Protein AF-W4LRE3-F1 (afdb_monomer_lite)

pLDDT: mean 92.18, std 7.21, range [58.91, 98.06]

Foldseek 3Di:
DDPCCDPPNVVLCVVLVHDDDDCVVVVHDPPHFLLRVQVVCFVVVHAAEEQPPDCDDCRDVVVSLVVPADQSGFAHEHEPDPPVCVPPVVLVVQQSVVVSVCSVCRNVCGRVHYDYGD

Sequence (118 aa):
MDICQQPPWIELWQGLECTLCRFEDFHLPIDATDAIVWQVCQDNGLHLITGNRNAEGPRSLEMTIRQRNSAACLPVLTLADPDRILRDFQYAESVVESLFDVLIDPDVFRGTGRLFLP

Organism: NCBI:txid1429439

Secondary structure (DSSP, 8-state):
--GGGSTTHHHHHHHTT-----TGGGT--TT--HHHHHHHHHHTT---EE------STTSHHHHHHHH--TTSPPEEEES-HHHHTT-HHHHHHHHHHHHHHHSSGGGGTT--EEEE-

Radius of gyration: 14.18 Å; chains: 1; bounding box: 31×29×36 Å

Structure (mmCIF, N/CA/C/O backbone):
data_AF-W4LRE3-F1
#
_entry.id   AF-W4LRE3-F1
#
loop_
_atom_site.group_PDB
_atom_site.id
_atom_site.type_symbol
_atom_site.label_atom_id
_atom_site.label_alt_id
_atom_site.label_comp_id
_atom_site.label_asym_id
_atom_site.label_entity_id
_atom_site.label_seq_id
_atom_site.pdbx_PDB_ins_code
_atom_site.Cartn_x
_atom_site.Cartn_y
_atom_site.Cartn_z
_atom_site.occupancy
_atom_site.B_iso_or_equiv
_atom_site.auth_seq_id
_atom_site.auth_comp_id
_atom_site.auth_asym_id
_atom_site.auth_atom_id
_atom_site.pdbx_PDB_model_num
ATOM 1 N N . MET A 1 1 ? 7.987 2.807 19.174 1.00 58.91 1 MET A N 1
ATOM 2 C CA . MET A 1 1 ? 6.535 2.573 19.294 1.00 58.91 1 MET A CA 1
ATOM 3 C C . MET A 1 1 ? 6.002 2.520 17.880 1.00 58.91 1 MET A C 1
ATOM 5 O O . MET A 1 1 ? 6.357 3.404 17.112 1.00 58.91 1 MET A O 1
ATOM 9 N N . ASP A 1 2 ? 5.291 1.460 17.512 1.00 82.19 2 ASP A N 1
ATOM 10 C CA . ASP A 1 2 ? 4.733 1.318 16.165 1.00 82.19 2 ASP A CA 1
ATOM 11 C C . ASP A 1 2 ? 3.468 2.183 16.076 1.00 82.19 2 ASP A C 1
ATOM 13 O O . ASP A 1 2 ? 2.552 2.019 16.884 1.00 82.19 2 ASP A O 1
ATOM 17 N N . ILE A 1 3 ? 3.452 3.176 15.184 1.00 82.12 3 ILE A N 1
ATOM 18 C CA . ILE A 1 3 ? 2.309 4.089 15.051 1.00 82.12 3 ILE A CA 1
ATOM 19 C C . ILE A 1 3 ? 1.078 3.372 14.496 1.00 82.12 3 ILE A C 1
ATOM 21 O O . ILE A 1 3 ? -0.037 3.665 14.919 1.00 82.12 3 ILE A O 1
ATOM 25 N N . CYS A 1 4 ? 1.275 2.366 13.641 1.00 85.38 4 CYS A N 1
ATOM 26 C CA . CYS A 1 4 ? 0.184 1.603 13.043 1.00 85.38 4 CYS A CA 1
ATOM 27 C C . CYS A 1 4 ? -0.573 0.746 14.072 1.00 85.38 4 CYS A C 1
ATOM 29 O O . CYS A 1 4 ? -1.648 0.239 13.770 1.00 85.38 4 CYS A O 1
ATOM 31 N N . GLN A 1 5 ? -0.019 0.588 15.279 1.00 88.75 5 GLN A N 1
ATOM 32 C CA . GLN A 1 5 ? -0.591 -0.164 16.400 1.00 88.75 5 GLN A CA 1
ATOM 33 C C . GLN A 1 5 ? -1.215 0.747 17.474 1.00 88.75 5 GLN A C 1
ATOM 35 O O . GLN A 1 5 ? -1.461 0.307 18.595 1.00 88.75 5 GLN A O 1
ATOM 40 N N . GLN A 1 6 ? -1.444 2.025 17.168 1.00 89.56 6 GLN A N 1
ATOM 41 C CA . GLN A 1 6 ? -2.055 2.997 18.078 1.00 89.56 6 GLN A CA 1
ATOM 42 C C . GLN A 1 6 ? -3.301 3.624 17.452 1.00 89.56 6 GLN A C 1
ATOM 44 O O . GLN A 1 6 ? -3.411 3.631 16.225 1.00 89.56 6 GLN A O 1
ATOM 49 N N . PRO A 1 7 ? -4.227 4.184 18.251 1.00 89.62 7 PRO A N 1
ATOM 50 C CA . PRO A 1 7 ? -5.304 5.004 17.713 1.00 89.62 7 PRO A CA 1
ATOM 51 C C . PRO A 1 7 ? -4.755 6.200 16.913 1.00 89.62 7 PRO A C 1
ATOM 53 O O . PRO A 1 7 ? -3.725 6.765 17.301 1.00 89.62 7 PRO A O 1
ATOM 56 N N . PRO A 1 8 ? -5.415 6.600 15.813 1.00 92.12 8 PRO A N 1
ATOM 57 C CA . PRO A 1 8 ? -6.651 6.014 15.267 1.00 92.12 8 PRO A CA 1
ATOM 58 C C . PRO A 1 8 ? -6.439 4.759 14.385 1.00 92.12 8 PRO A C 1
ATOM 60 O O . PRO A 1 8 ? -7.389 4.082 14.011 1.00 92.12 8 PRO A O 1
ATOM 63 N N . TRP A 1 9 ? -5.195 4.400 14.069 1.00 93.56 9 TRP A N 1
ATOM 64 C CA . TRP A 1 9 ? -4.845 3.347 13.105 1.00 93.56 9 TRP A CA 1
ATOM 65 C C . TRP A 1 9 ? -5.316 1.949 13.498 1.00 93.56 9 TRP A C 1
ATOM 67 O O . TRP A 1 9 ? -5.892 1.234 12.683 1.00 93.56 9 TRP A O 1
ATOM 77 N N . ILE A 1 10 ? -5.085 1.551 14.752 1.00 93.25 10 ILE A N 1
ATOM 78 C CA . ILE A 1 10 ? -5.440 0.202 15.215 1.00 93.25 10 ILE A CA 1
ATOM 79 C C . ILE A 1 10 ? -6.949 -0.061 15.126 1.00 93.25 10 ILE A C 1
ATOM 81 O O . ILE A 1 10 ? -7.357 -1.180 14.824 1.00 93.25 10 ILE A O 1
ATOM 85 N N . GLU A 1 11 ? -7.765 0.973 15.335 1.00 94.38 11 GLU A N 1
ATOM 86 C CA . GLU A 1 11 ? -9.224 0.899 15.255 1.00 94.38 11 GLU A CA 1
ATOM 87 C C . GLU A 1 11 ? -9.679 0.693 13.809 1.00 94.38 11 GLU A C 1
ATOM 89 O O . GLU A 1 11 ? -10.525 -0.163 13.556 1.00 94.38 11 GLU A O 1
ATOM 94 N N . LEU A 1 12 ? -9.056 1.395 12.854 1.00 95.00 12 LEU A N 1
ATOM 95 C CA . LEU A 1 12 ? -9.294 1.198 11.423 1.00 95.00 12 LEU A CA 1
ATOM 96 C C . LEU A 1 12 ? -8.990 -0.242 10.999 1.00 95.00 12 LEU A C 1
ATOM 98 O O . LEU A 1 12 ? -9.830 -0.897 10.382 1.00 95.00 12 LEU A O 1
ATOM 102 N N . TRP A 1 13 ? -7.800 -0.749 11.339 1.00 94.38 13 TRP A N 1
ATOM 103 C CA . TRP A 1 13 ? -7.386 -2.088 10.916 1.00 94.38 13 TRP A CA 1
ATOM 104 C C . TRP A 1 13 ? -8.273 -3.174 11.512 1.00 94.38 13 TRP A C 1
ATOM 106 O O . TRP A 1 13 ? -8.649 -4.105 10.811 1.00 94.38 13 TRP A O 1
ATOM 116 N N . GLN A 1 14 ? -8.639 -3.043 12.789 1.00 94.00 14 G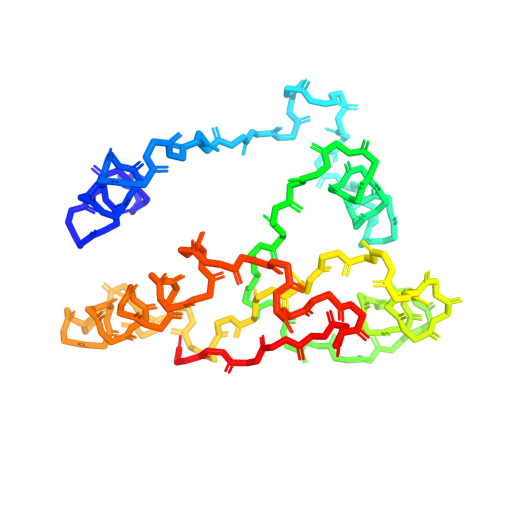LN A N 1
ATOM 117 C CA . GLN A 1 14 ? -9.539 -3.987 13.446 1.00 94.00 14 GLN A CA 1
ATOM 118 C C . GLN A 1 14 ? -10.960 -3.902 12.885 1.00 94.00 14 GLN A C 1
ATOM 120 O O . GLN A 1 14 ? -11.573 -4.938 12.643 1.00 94.00 14 GLN A O 1
ATOM 125 N N . GLY A 1 15 ? -11.471 -2.691 12.652 1.00 94.12 15 GLY A N 1
ATOM 126 C CA . GLY A 1 15 ? -12.823 -2.471 12.140 1.00 94.12 15 GLY A CA 1
ATOM 127 C C . GLY A 1 15 ? -13.030 -2.982 10.714 1.00 94.12 15 GLY A C 1
ATOM 128 O O . GLY A 1 15 ? -14.126 -3.425 10.386 1.00 94.12 15 GLY A O 1
ATOM 129 N N . LEU A 1 16 ? -11.980 -2.957 9.888 1.00 93.81 16 LEU A N 1
ATOM 130 C CA . LEU A 1 16 ? -11.994 -3.466 8.513 1.00 93.81 16 LEU A CA 1
ATOM 131 C C . LEU A 1 16 ? -11.351 -4.855 8.366 1.00 93.81 16 LEU A C 1
ATOM 133 O O . LEU A 1 16 ? -11.099 -5.287 7.244 1.00 93.81 16 LEU A O 1
ATOM 13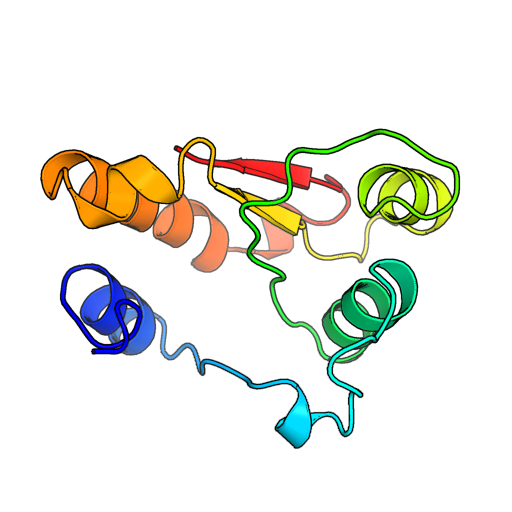7 N N . GLU A 1 17 ? -11.032 -5.530 9.475 1.00 94.00 17 GLU A N 1
ATOM 138 C CA . GLU A 1 17 ? -10.352 -6.839 9.492 1.00 94.00 17 GLU A CA 1
ATOM 139 C C . GLU A 1 17 ? -9.067 -6.881 8.630 1.00 94.00 17 GLU A C 1
ATOM 141 O O . GLU A 1 17 ? -8.687 -7.902 8.053 1.00 94.00 17 GLU A O 1
ATOM 146 N N . CYS A 1 18 ? -8.363 -5.752 8.546 1.00 92.62 18 CYS A N 1
ATOM 147 C CA . CYS A 1 18 ? -7.135 -5.611 7.778 1.00 92.62 18 CYS A CA 1
ATOM 148 C C . CYS A 1 18 ? -5.938 -6.193 8.537 1.00 92.62 18 CYS A C 1
ATOM 150 O O . CYS A 1 18 ? -5.757 -5.977 9.737 1.00 92.62 18 CYS A O 1
ATOM 152 N N . THR A 1 19 ? -5.057 -6.873 7.805 1.00 92.50 19 THR A N 1
ATOM 153 C CA . THR A 1 19 ? -3.777 -7.353 8.335 1.00 92.50 19 THR A CA 1
ATOM 154 C C . THR A 1 19 ? -2.643 -6.484 7.812 1.00 92.50 19 THR A C 1
ATOM 156 O O . THR A 1 19 ? -2.506 -6.286 6.607 1.00 92.50 19 THR A O 1
ATOM 159 N N . LEU A 1 20 ? -1.804 -5.982 8.718 1.00 91.62 20 LEU A N 1
ATOM 160 C CA . LEU A 1 20 ? -0.561 -5.316 8.342 1.00 91.62 20 LEU A CA 1
ATOM 161 C C . LEU A 1 20 ? 0.486 -6.365 7.990 1.00 91.62 20 LEU A C 1
ATOM 163 O O . LEU A 1 20 ? 0.808 -7.224 8.812 1.00 91.62 20 LEU A O 1
ATOM 167 N N . CYS A 1 21 ? 1.038 -6.260 6.789 1.00 92.50 21 CYS A N 1
ATOM 168 C CA . CYS A 1 21 ? 2.091 -7.147 6.325 1.00 92.50 21 CYS A CA 1
ATOM 169 C C . CYS A 1 21 ? 3.466 -6.491 6.419 1.00 92.50 21 CYS A C 1
ATOM 171 O O . CYS A 1 21 ? 3.611 -5.267 6.357 1.00 92.50 21 CYS A O 1
ATOM 173 N N . ARG A 1 22 ? 4.489 -7.331 6.512 1.00 91.56 22 ARG A N 1
ATOM 174 C CA . ARG A 1 22 ? 5.897 -6.952 6.489 1.00 91.56 22 ARG A CA 1
ATOM 175 C C . ARG A 1 22 ? 6.579 -7.502 5.243 1.00 91.56 22 ARG A C 1
ATOM 177 O O . ARG A 1 22 ? 6.054 -8.367 4.547 1.00 91.56 22 ARG A O 1
ATOM 184 N N . PHE A 1 23 ? 7.773 -6.999 4.952 1.00 93.19 23 PHE A N 1
ATOM 185 C CA . PHE A 1 23 ? 8.543 -7.449 3.790 1.00 93.19 23 PHE A CA 1
ATOM 186 C C . PHE A 1 23 ? 8.956 -8.918 3.931 1.00 93.19 23 PHE A C 1
ATOM 188 O O . PHE A 1 23 ? 8.945 -9.662 2.950 1.00 93.19 23 PHE A O 1
ATOM 195 N N . GLU A 1 24 ? 9.248 -9.357 5.155 1.00 94.44 24 GLU A N 1
ATOM 196 C CA . GLU A 1 24 ? 9.626 -10.733 5.465 1.00 94.44 24 GLU A CA 1
ATOM 197 C C . GLU A 1 24 ? 8.504 -11.732 5.156 1.00 94.44 24 GLU A C 1
ATOM 199 O O . GLU A 1 24 ? 8.802 -12.838 4.709 1.00 94.44 24 GLU A O 1
ATOM 204 N N . ASP A 1 25 ? 7.234 -11.329 5.299 1.00 94.75 25 ASP A N 1
ATOM 205 C CA . ASP A 1 25 ? 6.071 -12.177 4.994 1.00 94.75 25 ASP A CA 1
ATOM 206 C C . ASP A 1 25 ? 6.038 -12.588 3.509 1.00 94.75 25 ASP A C 1
ATOM 208 O O . ASP A 1 25 ? 5.516 -13.644 3.153 1.00 94.75 25 ASP A O 1
ATOM 212 N N . PHE A 1 26 ? 6.664 -11.783 2.642 1.00 96.31 26 PHE A N 1
ATOM 213 C CA . PHE A 1 26 ? 6.755 -12.002 1.197 1.00 96.31 26 PHE A CA 1
ATOM 214 C C . PHE A 1 26 ? 8.186 -12.243 0.704 1.00 96.31 26 PHE A C 1
ATOM 216 O O . PHE A 1 26 ? 8.434 -12.205 -0.501 1.00 96.31 26 PHE A O 1
ATOM 223 N N . HIS A 1 27 ? 9.132 -12.512 1.613 1.00 95.25 27 HIS A N 1
ATOM 224 C CA . HIS A 1 27 ? 10.552 -12.718 1.298 1.00 95.25 27 HIS A CA 1
ATOM 225 C C . HIS A 1 27 ? 11.184 -11.555 0.509 1.00 95.25 27 HIS A C 1
ATOM 227 O O . HIS A 1 27 ? 12.105 -11.754 -0.289 1.00 95.25 27 HIS A O 1
ATOM 233 N N . LEU A 1 28 ? 10.689 -10.334 0.720 1.00 94.94 28 LEU A N 1
ATOM 234 C CA . LEU A 1 28 ? 11.228 -9.142 0.083 1.00 94.94 28 LEU A CA 1
ATOM 235 C C . LEU A 1 28 ? 12.486 -8.672 0.821 1.00 94.94 28 LEU A C 1
ATOM 237 O O . LEU A 1 28 ? 12.468 -8.547 2.048 1.00 94.94 28 LEU A O 1
ATOM 241 N N . PRO A 1 29 ? 13.585 -8.380 0.104 1.00 93.31 29 PRO A N 1
ATOM 242 C CA . PRO A 1 29 ? 14.742 -7.763 0.725 1.00 93.31 29 PRO A CA 1
ATOM 243 C C . PRO A 1 29 ? 14.427 -6.305 1.088 1.00 93.31 29 PRO A C 1
ATOM 245 O O . PRO A 1 29 ? 13.604 -5.648 0.450 1.00 93.31 29 PRO A O 1
ATOM 248 N N . ILE A 1 30 ? 15.099 -5.777 2.111 1.00 89.19 30 ILE A N 1
ATOM 249 C CA . ILE A 1 30 ? 14.869 -4.404 2.591 1.00 89.19 30 ILE A CA 1
ATOM 250 C C . ILE A 1 30 ? 15.195 -3.331 1.538 1.00 89.19 30 ILE A C 1
ATOM 252 O O . ILE A 1 30 ? 14.667 -2.225 1.593 1.00 89.19 30 ILE A O 1
ATOM 256 N N . ASP A 1 31 ? 16.048 -3.661 0.568 1.00 91.00 31 ASP A N 1
ATOM 257 C CA . ASP A 1 31 ? 16.431 -2.818 -0.565 1.00 91.00 31 ASP A CA 1
ATOM 258 C C . ASP A 1 31 ? 15.646 -3.146 -1.850 1.00 91.00 31 ASP A C 1
ATOM 260 O O . ASP A 1 31 ? 16.039 -2.736 -2.948 1.00 91.00 31 ASP A O 1
ATOM 264 N N . ALA A 1 32 ? 14.524 -3.871 -1.734 1.00 92.50 32 ALA A N 1
ATOM 265 C CA . ALA A 1 32 ? 13.631 -4.142 -2.852 1.00 92.50 32 ALA A CA 1
ATOM 266 C C . ALA A 1 32 ? 13.216 -2.840 -3.550 1.00 92.50 32 ALA A C 1
ATOM 268 O O . ALA A 1 32 ? 12.812 -1.860 -2.929 1.00 92.50 32 ALA A O 1
ATOM 269 N N . THR A 1 33 ? 13.288 -2.844 -4.880 1.00 92.56 33 THR A N 1
ATOM 270 C CA . THR A 1 33 ? 12.887 -1.681 -5.679 1.00 92.56 33 THR A CA 1
ATOM 271 C C . THR A 1 33 ? 11.376 -1.450 -5.612 1.00 92.56 33 THR A C 1
ATOM 273 O O . THR A 1 33 ? 10.623 -2.424 -5.534 1.00 92.56 33 THR A O 1
ATOM 276 N N . ASP A 1 34 ? 10.934 -0.202 -5.804 1.00 92.94 34 ASP A N 1
ATOM 277 C CA . ASP A 1 34 ? 9.513 0.171 -5.918 1.00 92.94 34 ASP A CA 1
ATOM 278 C C . ASP A 1 34 ? 8.732 -0.759 -6.862 1.00 92.94 34 ASP A C 1
ATOM 280 O O . ASP A 1 34 ? 7.617 -1.171 -6.556 1.00 92.94 34 ASP A O 1
ATOM 284 N N . ALA A 1 35 ? 9.336 -1.146 -7.991 1.00 94.81 35 ALA A N 1
ATOM 285 C CA . ALA A 1 35 ? 8.711 -2.024 -8.976 1.00 94.81 35 ALA A CA 1
ATOM 286 C C . ALA A 1 35 ? 8.457 -3.451 -8.468 1.00 94.81 35 ALA A C 1
ATOM 288 O O . ALA A 1 35 ? 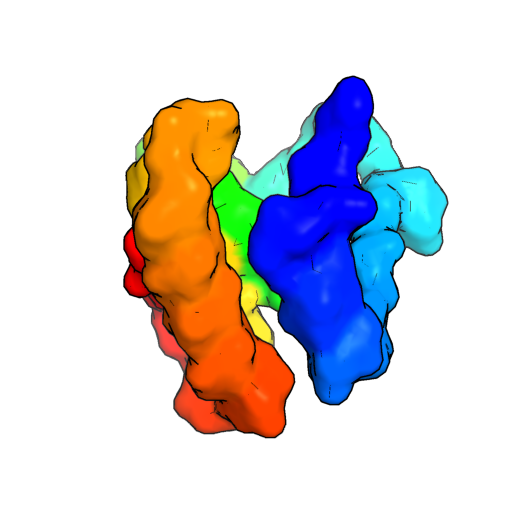7.475 -4.075 -8.867 1.00 94.81 35 ALA A O 1
ATOM 289 N N . ILE A 1 36 ? 9.347 -3.970 -7.619 1.00 96.25 36 ILE A N 1
ATOM 290 C CA . ILE A 1 36 ? 9.209 -5.298 -7.012 1.00 96.25 36 ILE A CA 1
ATOM 291 C C . ILE A 1 36 ? 8.137 -5.245 -5.923 1.00 96.25 36 ILE A C 1
ATOM 293 O O . ILE A 1 36 ? 7.225 -6.066 -5.938 1.00 96.25 36 ILE A O 1
ATOM 297 N N . VAL A 1 37 ? 8.216 -4.255 -5.027 1.00 96.06 37 VAL A N 1
ATOM 298 C CA . VAL A 1 37 ? 7.238 -4.077 -3.942 1.00 96.06 37 VAL A CA 1
ATOM 299 C C . VAL A 1 37 ? 5.835 -3.885 -4.520 1.00 96.06 37 VAL A C 1
ATOM 301 O O . VAL A 1 37 ? 4.908 -4.586 -4.125 1.00 96.06 37 VAL A O 1
ATOM 304 N N . TRP A 1 38 ? 5.689 -3.004 -5.516 1.00 96.69 38 TRP A N 1
ATOM 305 C CA . TRP A 1 38 ? 4.416 -2.777 -6.198 1.00 96.69 38 TRP A CA 1
ATOM 306 C C . TRP A 1 38 ? 3.860 -4.067 -6.802 1.00 96.69 38 TRP A C 1
ATOM 308 O O . TRP A 1 38 ? 2.692 -4.372 -6.583 1.00 96.69 38 TRP A O 1
ATOM 318 N N . GLN A 1 39 ? 4.683 -4.848 -7.512 1.00 97.69 39 GLN A N 1
ATOM 319 C CA . GLN A 1 39 ? 4.226 -6.089 -8.141 1.00 97.69 39 GLN A CA 1
ATOM 320 C C . GLN A 1 39 ? 3.738 -7.105 -7.102 1.00 97.69 39 GLN A C 1
ATOM 322 O O . GLN A 1 39 ? 2.653 -7.652 -7.266 1.00 97.69 39 GLN A O 1
ATOM 327 N N . VAL A 1 40 ? 4.485 -7.302 -6.010 1.00 98.06 40 VAL A N 1
ATOM 328 C CA . VAL A 1 40 ? 4.076 -8.209 -4.928 1.00 98.06 40 VAL A CA 1
ATOM 329 C C . VAL A 1 40 ? 2.748 -7.776 -4.315 1.00 98.06 40 VAL A C 1
ATOM 331 O O . VAL A 1 40 ? 1.891 -8.626 -4.083 1.00 98.06 40 VAL A O 1
ATOM 334 N N . CYS A 1 41 ? 2.536 -6.475 -4.101 1.00 97.31 41 CYS A N 1
ATOM 335 C CA . CYS A 1 41 ? 1.247 -5.987 -3.620 1.00 97.31 41 CYS A CA 1
ATOM 336 C C . CYS A 1 41 ? 0.111 -6.337 -4.589 1.00 97.31 41 CYS A C 1
ATOM 338 O O . CYS A 1 41 ? -0.911 -6.859 -4.157 1.00 97.31 41 CYS A O 1
ATOM 340 N N . GLN A 1 42 ? 0.295 -6.114 -5.893 1.00 97.62 42 GLN A N 1
ATOM 341 C CA . GLN A 1 42 ? -0.737 -6.429 -6.886 1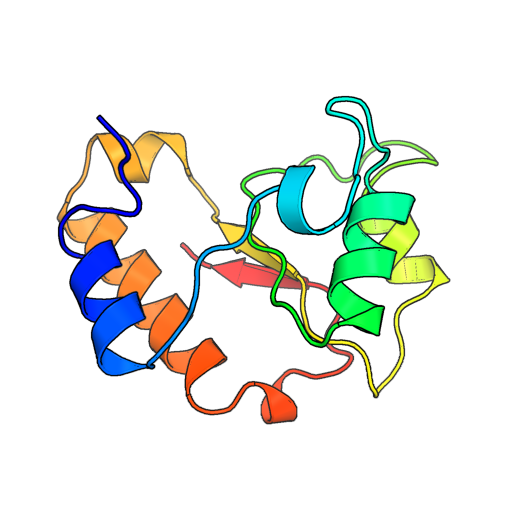.00 97.62 42 GLN A CA 1
ATOM 342 C C . GLN A 1 42 ? -1.032 -7.932 -6.969 1.00 97.62 42 GLN A C 1
ATOM 344 O O . GLN A 1 42 ? -2.198 -8.321 -6.957 1.00 97.62 42 GLN A O 1
ATOM 349 N N . ASP A 1 43 ? 0.005 -8.772 -6.990 1.00 97.50 43 ASP A N 1
ATOM 350 C CA . ASP A 1 43 ? -0.128 -10.229 -7.117 1.00 97.50 43 ASP A CA 1
ATOM 351 C C . ASP A 1 43 ? -0.846 -10.866 -5.915 1.00 97.50 43 ASP A C 1
ATOM 353 O O . ASP A 1 43 ? -1.459 -11.925 -6.048 1.00 97.50 43 ASP A O 1
ATOM 357 N N . ASN A 1 44 ? -0.793 -10.214 -4.750 1.00 96.75 44 ASN A N 1
ATOM 358 C CA . ASN A 1 44 ? -1.388 -10.694 -3.501 1.00 96.75 44 ASN A CA 1
ATOM 359 C C . ASN A 1 44 ? -2.640 -9.903 -3.080 1.00 96.75 44 ASN A C 1
ATOM 361 O O . ASN A 1 44 ? -3.170 -10.138 -1.997 1.00 96.75 44 ASN A O 1
ATOM 365 N N . GLY A 1 45 ? -3.115 -8.961 -3.905 1.00 94.50 45 GLY A N 1
ATOM 366 C CA . GLY A 1 45 ? -4.287 -8.140 -3.583 1.00 94.50 45 GLY A CA 1
ATOM 367 C C . GLY A 1 45 ? -4.096 -7.221 -2.370 1.00 94.50 45 GLY A C 1
ATOM 368 O O . GLY A 1 45 ? -5.050 -6.963 -1.643 1.00 94.50 45 GLY A O 1
ATOM 369 N N . LEU A 1 46 ? -2.875 -6.736 -2.137 1.00 96.38 46 LEU A N 1
ATOM 370 C CA . LEU A 1 46 ? -2.532 -5.853 -1.020 1.00 96.38 46 LEU A CA 1
ATOM 371 C C . LEU A 1 46 ? -2.579 -4.382 -1.439 1.00 96.38 46 LEU A C 1
ATOM 373 O O . LEU A 1 46 ? -2.108 -4.009 -2.517 1.00 96.38 46 LEU A O 1
ATOM 377 N N . HIS A 1 47 ? -3.036 -3.521 -0.532 1.00 95.62 47 HIS A N 1
ATOM 378 C CA . HIS A 1 47 ? -2.892 -2.077 -0.684 1.00 95.62 47 HIS A CA 1
ATOM 379 C C . HIS A 1 47 ? -1.485 -1.620 -0.287 1.00 95.62 47 HIS A C 1
ATOM 381 O O . HIS A 1 47 ? -1.039 -1.834 0.840 1.00 95.62 47 HIS A O 1
ATOM 387 N N . LEU A 1 48 ? -0.798 -0.939 -1.207 1.00 95.69 48 LEU A N 1
ATOM 388 C CA . LEU A 1 48 ? 0.474 -0.279 -0.924 1.00 95.69 48 LEU A CA 1
ATOM 389 C C . LEU A 1 48 ? 0.212 1.142 -0.413 1.00 95.69 48 LEU A C 1
ATOM 391 O O . LEU A 1 48 ? -0.228 2.000 -1.182 1.00 95.69 48 LEU A O 1
ATOM 395 N N . ILE A 1 49 ? 0.521 1.391 0.860 1.00 93.88 49 ILE A N 1
ATOM 396 C CA . ILE A 1 49 ? 0.453 2.718 1.488 1.00 93.88 49 ILE A CA 1
ATOM 397 C C . ILE A 1 49 ? 1.866 3.298 1.580 1.00 93.88 49 ILE A C 1
ATOM 399 O O . ILE A 1 49 ? 2.799 2.611 1.996 1.00 93.88 49 ILE A O 1
ATOM 403 N N . THR A 1 50 ? 2.060 4.556 1.183 1.00 91.94 50 THR A N 1
ATOM 404 C CA . THR A 1 50 ? 3.392 5.171 1.162 1.00 91.94 50 THR A CA 1
ATOM 405 C C . THR A 1 50 ? 3.372 6.674 1.422 1.00 91.94 50 THR A C 1
ATOM 407 O O . THR A 1 50 ? 2.439 7.373 1.050 1.00 91.94 50 THR A O 1
ATOM 410 N N . GLY A 1 51 ? 4.451 7.192 2.011 1.00 88.38 51 GLY A N 1
ATOM 411 C CA . GLY A 1 51 ? 4.769 8.624 2.021 1.00 88.38 51 GLY A CA 1
ATOM 412 C C . GLY A 1 51 ? 5.634 9.071 0.835 1.00 88.38 51 GLY A C 1
ATOM 413 O O . GLY A 1 51 ? 6.003 10.242 0.738 1.00 88.38 51 GLY A O 1
ATOM 414 N N . ASN A 1 52 ? 6.018 8.144 -0.053 1.00 79.81 52 ASN A N 1
ATOM 415 C CA . ASN A 1 52 ? 6.914 8.422 -1.169 1.00 79.81 52 ASN A CA 1
ATOM 416 C C . ASN A 1 52 ? 6.198 9.227 -2.264 1.00 79.81 52 ASN A C 1
ATOM 418 O O . ASN A 1 52 ? 5.581 8.678 -3.182 1.00 79.81 52 ASN A O 1
ATOM 422 N N . ARG A 1 53 ? 6.333 10.551 -2.178 1.00 70.12 53 ARG A N 1
ATOM 423 C CA . ARG A 1 53 ? 5.852 11.508 -3.184 1.00 70.12 53 ARG A CA 1
ATOM 424 C C . ARG A 1 53 ? 6.866 11.769 -4.300 1.00 70.12 53 ARG A C 1
ATOM 426 O O . ARG A 1 53 ? 6.560 12.517 -5.226 1.00 70.12 53 ARG A O 1
ATOM 433 N N . ASN A 1 54 ? 8.060 11.177 -4.237 1.00 66.12 54 ASN A N 1
ATOM 434 C CA . ASN A 1 54 ? 9.081 11.406 -5.249 1.00 66.12 54 ASN A CA 1
ATOM 435 C C . ASN A 1 54 ? 8.665 10.706 -6.548 1.00 66.12 54 ASN A C 1
ATOM 437 O O . ASN A 1 54 ? 8.683 9.481 -6.664 1.00 66.12 54 ASN A O 1
ATOM 441 N N . ALA A 1 55 ? 8.266 11.506 -7.534 1.00 62.25 55 ALA A N 1
ATOM 442 C CA . ALA A 1 55 ? 7.899 11.032 -8.865 1.00 62.25 55 ALA A CA 1
ATOM 443 C C . ALA A 1 55 ? 9.119 10.831 -9.783 1.00 62.25 55 ALA A C 1
ATOM 445 O O . ALA A 1 55 ? 8.985 10.344 -10.906 1.00 62.25 55 ALA A O 1
ATOM 446 N N . GLU A 1 56 ? 10.311 11.221 -9.335 1.00 65.56 56 GLU A N 1
ATOM 447 C CA . GLU A 1 56 ? 11.447 11.423 -10.223 1.00 65.56 56 GLU A CA 1
ATOM 448 C C . GLU A 1 56 ? 12.296 10.164 -10.412 1.00 65.56 56 GLU A C 1
ATOM 450 O O . GLU A 1 56 ? 12.670 9.469 -9.469 1.00 65.56 56 GLU A O 1
ATOM 455 N N . GLY A 1 57 ? 12.638 9.905 -11.673 1.00 70.81 57 GLY A N 1
ATOM 456 C CA . GLY A 1 57 ? 13.591 8.879 -12.072 1.00 70.81 57 GLY A CA 1
ATOM 457 C C . GLY A 1 57 ? 12.953 7.641 -12.714 1.00 70.81 57 GLY A C 1
ATOM 458 O O . GLY A 1 57 ? 11.810 7.288 -12.439 1.00 70.81 57 GLY A O 1
ATOM 459 N N . PRO A 1 58 ? 13.703 6.926 -13.570 1.00 76.44 58 PRO A N 1
ATOM 460 C CA . PRO A 1 58 ? 13.197 5.794 -14.355 1.00 76.44 58 PRO A CA 1
ATOM 461 C C . PRO A 1 58 ? 12.826 4.559 -13.520 1.00 76.44 58 PRO A C 1
ATOM 463 O O . PRO A 1 58 ? 12.256 3.613 -14.054 1.00 76.44 58 PRO A O 1
ATOM 466 N N . ARG A 1 59 ? 13.174 4.548 -12.228 1.00 82.38 59 ARG A N 1
ATOM 467 C CA . ARG A 1 59 ? 12.867 3.471 -11.277 1.00 82.38 59 ARG A CA 1
ATOM 468 C C . ARG A 1 59 ? 11.882 3.903 -10.189 1.00 82.38 59 ARG A C 1
ATOM 470 O O . ARG A 1 59 ? 11.733 3.176 -9.215 1.00 82.38 59 ARG A O 1
ATOM 477 N N . SER A 1 60 ? 11.257 5.073 -10.332 1.00 89.38 60 SER A N 1
ATOM 478 C CA . SER A 1 60 ? 10.292 5.554 -9.349 1.00 89.38 60 SER A CA 1
ATOM 479 C C . SER A 1 60 ? 9.028 4.695 -9.348 1.00 89.38 60 SER A C 1
ATOM 481 O O . SER A 1 60 ? 8.635 4.102 -10.364 1.00 89.38 60 SER A O 1
ATOM 483 N N . LEU A 1 61 ? 8.350 4.677 -8.206 1.00 92.88 61 LEU A N 1
ATOM 484 C CA . LEU A 1 61 ? 7.017 4.104 -8.079 1.00 92.88 61 LEU A CA 1
ATOM 485 C C . LEU A 1 61 ? 6.037 4.703 -9.098 1.00 92.88 61 LEU A C 1
ATOM 487 O O . LEU A 1 61 ? 5.266 3.971 -9.707 1.00 92.88 61 LEU A O 1
ATOM 491 N N . GLU A 1 62 ? 6.121 6.009 -9.366 1.00 93.19 62 GLU A N 1
ATOM 492 C CA . GLU A 1 62 ? 5.291 6.676 -10.379 1.00 93.19 62 GLU A CA 1
ATOM 493 C C . GLU A 1 62 ? 5.512 6.089 -11.781 1.00 93.19 62 GLU A C 1
ATOM 495 O O . GLU A 1 62 ? 4.555 5.759 -12.482 1.00 93.19 62 GLU A O 1
ATOM 500 N N . MET A 1 63 ? 6.772 5.905 -12.188 1.00 92.88 63 MET A N 1
ATOM 501 C CA . MET A 1 63 ? 7.087 5.284 -13.477 1.00 92.88 63 MET A CA 1
ATOM 502 C C . MET A 1 63 ? 6.607 3.834 -13.546 1.00 92.88 63 MET A C 1
ATOM 504 O O . MET A 1 63 ? 6.094 3.413 -14.582 1.00 92.88 63 MET A O 1
ATOM 508 N N . THR A 1 64 ? 6.721 3.092 -12.442 1.00 94.75 64 THR A N 1
ATOM 509 C CA . THR A 1 64 ? 6.202 1.721 -12.336 1.00 94.75 64 THR A CA 1
ATOM 510 C C . THR A 1 64 ? 4.693 1.690 -12.567 1.00 94.75 64 THR A C 1
ATOM 512 O O . THR A 1 64 ? 4.227 0.934 -13.420 1.00 94.75 64 THR A O 1
ATOM 515 N N . ILE A 1 65 ? 3.939 2.542 -11.863 1.00 95.00 65 ILE A N 1
ATOM 516 C CA . ILE A 1 65 ? 2.481 2.636 -11.996 1.00 95.00 65 ILE A CA 1
ATOM 517 C C . ILE A 1 65 ? 2.119 2.970 -13.446 1.00 95.00 65 ILE A C 1
ATOM 519 O O . ILE A 1 65 ? 1.348 2.245 -14.063 1.00 95.00 65 ILE A O 1
ATOM 523 N N . ARG A 1 66 ? 2.728 3.997 -14.050 1.00 94.12 66 ARG A N 1
ATOM 524 C CA . ARG A 1 66 ? 2.432 4.382 -15.445 1.00 94.12 66 ARG A CA 1
ATOM 525 C C . ARG A 1 66 ? 2.665 3.263 -16.458 1.00 94.12 66 ARG A C 1
ATOM 527 O O . ARG A 1 66 ? 1.949 3.192 -17.450 1.00 94.12 66 ARG A O 1
ATOM 534 N N . GLN A 1 67 ? 3.682 2.432 -16.241 1.00 95.00 67 GLN A N 1
ATOM 535 C CA . GLN A 1 67 ? 4.047 1.364 -17.173 1.00 95.00 67 GLN A CA 1
ATOM 536 C C . GLN A 1 67 ? 3.230 0.085 -16.986 1.00 95.00 67 GLN A C 1
ATOM 538 O O . GLN A 1 67 ? 3.051 -0.652 -17.953 1.00 95.00 67 GLN A O 1
ATOM 543 N N . ARG A 1 68 ? 2.799 -0.217 -15.756 1.00 97.06 68 ARG A N 1
ATOM 544 C CA . ARG A 1 68 ? 2.272 -1.544 -15.394 1.00 97.06 68 ARG A CA 1
ATOM 545 C C . ARG A 1 68 ? 0.828 -1.544 -14.910 1.00 97.06 68 ARG A C 1
ATOM 547 O O . ARG A 1 68 ? 0.228 -2.611 -14.835 1.00 97.06 68 ARG A O 1
ATOM 554 N N . ASN A 1 69 ? 0.277 -0.384 -14.564 1.00 97.56 69 ASN A N 1
ATOM 555 C CA . ASN A 1 69 ? -1.091 -0.282 -14.080 1.00 97.56 69 ASN A CA 1
ATOM 556 C C . ASN A 1 69 ? -2.098 -0.755 -15.141 1.00 97.56 69 ASN A C 1
ATOM 558 O O . ASN A 1 69 ? -1.915 -0.563 -16.344 1.00 97.56 69 ASN A O 1
ATOM 562 N N . SER A 1 70 ? -3.185 -1.358 -14.674 1.00 97.12 70 SER A N 1
ATOM 563 C CA . SER A 1 70 ? -4.294 -1.836 -15.494 1.00 97.12 70 SER A CA 1
ATOM 564 C C . SER A 1 70 ? -5.607 -1.682 -14.730 1.00 97.12 70 SER A C 1
ATOM 566 O O . SER A 1 70 ? -5.595 -1.452 -13.524 1.00 97.12 70 SER A O 1
ATOM 568 N N . ALA A 1 71 ? -6.745 -1.876 -15.399 1.00 97.25 71 ALA A N 1
ATOM 569 C CA . ALA A 1 71 ? -8.065 -1.801 -14.765 1.00 97.25 71 ALA A CA 1
ATOM 570 C C . ALA A 1 71 ? -8.273 -2.803 -13.609 1.00 97.25 71 ALA A C 1
ATOM 572 O O . ALA A 1 71 ? -9.214 -2.647 -12.843 1.00 97.25 71 ALA A O 1
ATOM 573 N N . ALA A 1 72 ? -7.415 -3.820 -13.471 1.00 96.44 72 ALA A N 1
ATOM 574 C CA . ALA A 1 72 ? -7.472 -4.776 -12.368 1.00 96.44 72 ALA A CA 1
ATOM 575 C C . ALA A 1 72 ? -6.619 -4.363 -11.155 1.00 96.44 72 ALA A C 1
ATOM 577 O O . ALA A 1 72 ? -6.811 -4.902 -10.066 1.00 96.44 72 ALA A O 1
ATOM 578 N N . CYS A 1 73 ? -5.675 -3.435 -11.322 1.00 98.00 73 CYS A N 1
ATOM 579 C CA . CYS A 1 73 ? -4.706 -3.099 -10.283 1.00 98.00 73 CYS A CA 1
ATOM 580 C C . CYS A 1 73 ? -5.338 -2.278 -9.154 1.00 98.00 73 CYS A C 1
ATOM 582 O O . CYS A 1 73 ? -6.117 -1.361 -9.408 1.00 98.00 73 CYS A O 1
ATOM 584 N N . LEU A 1 74 ? -4.957 -2.567 -7.912 1.00 97.62 74 LEU A N 1
ATOM 585 C CA . LEU A 1 74 ? -5.300 -1.753 -6.749 1.00 97.62 74 LEU A CA 1
ATOM 586 C C . LEU A 1 74 ? -4.524 -0.427 -6.768 1.00 97.62 74 LEU A C 1
ATOM 588 O O . LEU A 1 74 ? -3.354 -0.412 -7.174 1.00 97.62 74 LEU A O 1
ATOM 592 N N . PRO A 1 75 ? -5.132 0.678 -6.301 1.00 96.94 75 PRO A N 1
ATOM 593 C CA . PRO A 1 75 ? -4.445 1.957 -6.200 1.00 96.94 75 PRO A CA 1
ATOM 594 C C . PRO A 1 75 ? -3.325 1.923 -5.155 1.00 96.94 75 PRO A C 1
ATOM 596 O O . PRO A 1 75 ? -3.452 1.319 -4.089 1.00 96.94 75 PRO A O 1
ATOM 599 N N . VAL A 1 76 ? -2.250 2.659 -5.431 1.00 96.62 76 VAL A N 1
ATOM 600 C CA . VAL A 1 76 ? -1.263 3.043 -4.417 1.00 96.62 76 VAL A CA 1
ATOM 601 C C . VAL A 1 76 ? -1.807 4.226 -3.623 1.00 96.62 76 VAL A C 1
ATOM 603 O O . VAL A 1 76 ? -2.134 5.262 -4.205 1.00 96.62 76 VAL A O 1
ATOM 606 N N . LEU A 1 77 ? -1.858 4.097 -2.300 1.00 96.25 77 LEU A N 1
ATOM 607 C CA . LEU A 1 77 ? -2.356 5.131 -1.394 1.00 96.25 77 LEU A CA 1
ATOM 608 C C . LEU A 1 77 ? -1.174 5.963 -0.895 1.00 96.25 77 LEU A C 1
ATOM 610 O O . LEU A 1 77 ? -0.263 5.449 -0.250 1.00 96.25 77 LEU A O 1
ATOM 614 N N . THR A 1 78 ? -1.146 7.244 -1.250 1.00 94.69 78 THR A N 1
ATOM 615 C CA . THR A 1 78 ? -0.020 8.135 -0.953 1.00 94.69 78 THR A CA 1
ATOM 616 C C . THR A 1 78 ? -0.433 9.166 0.083 1.00 94.69 78 THR A C 1
ATOM 618 O O . THR A 1 78 ? -1.262 10.021 -0.212 1.00 94.69 78 THR A O 1
ATOM 621 N N . LEU A 1 79 ? 0.156 9.088 1.274 1.00 93.81 79 LEU A N 1
ATOM 622 C CA . LEU A 1 79 ? -0.098 10.020 2.373 1.00 93.81 79 LEU A CA 1
ATOM 623 C C . LEU A 1 79 ? 0.609 11.345 2.079 1.00 93.81 79 LEU A C 1
ATOM 625 O O . LEU A 1 79 ? 1.801 11.349 1.743 1.00 93.81 79 LEU A O 1
ATOM 629 N N . ALA A 1 80 ? -0.108 12.465 2.169 1.00 92.00 80 ALA A N 1
ATOM 630 C CA . ALA A 1 80 ? 0.440 13.756 1.783 1.00 92.00 80 ALA A CA 1
ATOM 631 C C . ALA A 1 80 ? 1.506 14.227 2.770 1.00 92.00 80 ALA A C 1
ATOM 633 O O . ALA A 1 80 ? 2.529 14.734 2.316 1.00 92.00 80 ALA A O 1
ATOM 634 N N . ASP A 1 81 ? 1.324 14.044 4.077 1.00 92.38 81 ASP A N 1
ATOM 635 C CA . ASP A 1 81 ? 2.315 14.467 5.076 1.00 92.38 81 ASP A CA 1
ATOM 636 C C . ASP A 1 81 ? 2.505 13.431 6.203 1.00 92.38 81 ASP A C 1
ATOM 638 O O . ASP A 1 81 ? 1.926 13.555 7.288 1.00 92.38 81 ASP A O 1
ATOM 642 N N . PRO A 1 82 ? 3.346 12.403 5.976 1.00 88.56 82 PRO A N 1
ATOM 643 C CA . PRO A 1 82 ? 3.641 11.389 6.987 1.00 88.56 82 PRO A CA 1
ATOM 644 C C . PRO A 1 82 ? 4.251 11.956 8.274 1.00 88.56 82 PRO A C 1
ATOM 646 O O . PRO A 1 82 ? 4.035 11.403 9.350 1.00 88.56 82 PRO A O 1
ATOM 649 N N . ASP A 1 83 ? 5.003 13.059 8.190 1.00 90.56 83 ASP A N 1
ATOM 650 C CA . ASP A 1 83 ? 5.621 13.679 9.364 1.00 90.56 83 ASP A CA 1
ATOM 651 C C . ASP A 1 83 ? 4.578 14.384 10.236 1.00 90.56 83 ASP A C 1
ATOM 653 O O . ASP A 1 83 ? 4.694 14.383 11.468 1.00 90.56 83 ASP A O 1
ATOM 657 N N . ARG A 1 84 ? 3.546 14.969 9.616 1.00 93.12 84 ARG A N 1
ATOM 658 C CA . ARG A 1 84 ? 2.429 15.601 10.325 1.00 93.12 84 ARG A CA 1
ATOM 659 C C . ARG A 1 84 ? 1.565 14.587 11.066 1.00 93.12 84 ARG A C 1
ATOM 661 O O . ARG A 1 84 ? 1.163 14.879 12.190 1.00 93.12 84 ARG A O 1
ATOM 668 N N . ILE A 1 85 ? 1.361 13.392 10.509 1.00 91.38 85 ILE A N 1
ATOM 669 C CA . ILE A 1 85 ? 0.650 12.288 11.181 1.00 91.38 85 ILE A CA 1
ATOM 670 C C . ILE A 1 85 ? 1.230 12.012 12.577 1.00 91.38 85 ILE A C 1
ATOM 672 O O . ILE A 1 85 ? 0.489 11.747 13.519 1.00 91.38 85 ILE A O 1
ATOM 676 N N . LEU A 1 86 ? 2.554 12.115 12.739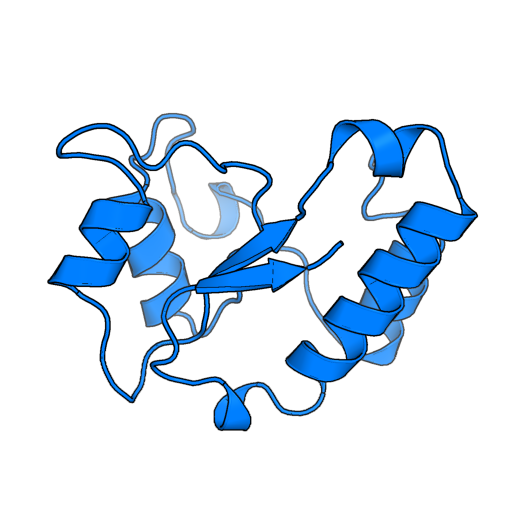 1.00 88.88 86 LEU A N 1
ATOM 677 C CA . LEU A 1 86 ? 3.225 11.851 14.017 1.00 88.88 86 LEU A CA 1
ATOM 678 C C . LEU A 1 86 ? 2.974 12.926 15.088 1.00 88.88 86 LEU A C 1
ATOM 680 O O . LEU A 1 86 ? 3.295 12.706 16.255 1.00 88.88 86 LEU A O 1
ATOM 684 N N . ARG A 1 87 ? 2.500 14.116 14.700 1.00 92.69 87 ARG A N 1
ATOM 685 C CA . ARG A 1 87 ? 2.499 15.319 15.554 1.00 92.69 87 ARG A CA 1
ATOM 686 C C . ARG A 1 87 ? 1.122 15.954 15.718 1.00 92.69 87 ARG A C 1
ATOM 688 O O . ARG A 1 87 ? 0.936 16.735 16.646 1.00 92.69 87 ARG A O 1
ATOM 695 N N . ASP A 1 88 ? 0.193 15.649 14.821 1.00 94.69 88 ASP A N 1
ATOM 696 C CA . ASP A 1 88 ? -1.139 16.236 14.749 1.00 94.69 88 ASP A CA 1
ATOM 697 C C . ASP A 1 88 ? -2.176 15.108 14.720 1.00 94.69 88 ASP A C 1
ATOM 699 O O . ASP A 1 88 ? -2.377 14.443 13.704 1.00 94.69 88 ASP A O 1
ATOM 703 N N . PHE A 1 89 ? -2.811 14.878 15.871 1.00 92.56 89 PHE A N 1
ATOM 704 C CA . PHE A 1 89 ? -3.795 13.810 16.034 1.00 92.56 89 PHE A CA 1
ATOM 705 C C . PHE A 1 89 ? -5.010 14.003 15.120 1.00 92.56 89 PHE A C 1
ATOM 707 O O . PHE A 1 89 ? -5.443 13.052 14.481 1.00 92.56 89 PHE A O 1
ATOM 714 N N . GLN A 1 90 ? -5.501 15.238 14.985 1.00 95.31 90 GLN A N 1
ATOM 715 C CA . GLN A 1 90 ? -6.643 15.541 14.122 1.00 95.31 90 GLN A CA 1
ATOM 716 C C . GLN A 1 90 ? -6.302 15.288 12.648 1.00 95.31 90 GLN A C 1
ATOM 718 O O . GLN A 1 90 ? -7.138 14.829 11.870 1.00 95.31 90 GLN A O 1
ATOM 723 N N . TYR A 1 91 ? -5.057 15.562 12.254 1.00 95.69 91 TYR A N 1
ATOM 724 C CA . TYR A 1 91 ? -4.589 15.189 10.926 1.00 95.69 91 TYR A CA 1
ATOM 725 C C . TYR A 1 91 ? -4.585 13.673 10.737 1.00 95.69 91 TYR A C 1
ATOM 727 O O . TYR A 1 91 ? -5.129 13.194 9.746 1.00 95.69 91 TYR A O 1
ATOM 735 N N . ALA A 1 92 ? -4.034 12.923 11.695 1.00 94.62 92 ALA A N 1
ATOM 736 C CA . ALA A 1 92 ? -4.027 11.462 11.652 1.00 94.62 92 ALA A CA 1
ATOM 737 C C . ALA A 1 92 ? -5.446 10.871 11.550 1.00 94.62 92 ALA A C 1
ATOM 739 O O . ALA A 1 92 ? -5.649 9.939 10.776 1.00 94.62 92 ALA A O 1
ATOM 740 N N . GLU A 1 93 ? -6.428 11.437 12.259 1.00 95.56 93 GLU A N 1
ATOM 741 C CA . GLU A 1 93 ? -7.842 11.058 12.125 1.00 95.56 93 GLU A CA 1
ATOM 742 C C . GLU A 1 93 ? -8.357 11.291 10.700 1.00 95.56 93 GLU A C 1
ATOM 744 O O . GLU A 1 93 ? -8.905 10.372 10.100 1.00 95.56 93 GLU A O 1
ATOM 749 N N . SER A 1 94 ? -8.090 12.458 10.103 1.00 96.62 94 SER A N 1
ATOM 750 C CA . SER A 1 94 ? -8.512 12.737 8.719 1.00 96.62 94 SER A CA 1
ATOM 751 C C . SER A 1 94 ? -7.878 11.794 7.683 1.00 96.62 94 SER A C 1
ATOM 753 O O . SER A 1 94 ? -8.508 11.446 6.679 1.00 96.62 94 SER A O 1
ATOM 755 N N . VAL A 1 95 ? -6.639 11.344 7.929 1.00 96.25 95 VAL A N 1
ATOM 756 C CA . VAL A 1 95 ? -5.984 10.332 7.088 1.00 96.25 95 VAL A CA 1
ATOM 757 C C . VAL A 1 95 ? -6.708 8.994 7.215 1.00 96.25 95 VAL A C 1
ATOM 759 O O . VAL A 1 95 ? -6.978 8.343 6.208 1.00 96.25 95 VAL A O 1
ATOM 762 N N . VAL A 1 96 ? -7.039 8.588 8.443 1.00 95.62 96 VAL A N 1
ATOM 763 C CA . VAL A 1 96 ? -7.763 7.342 8.721 1.00 95.62 96 VAL A CA 1
ATOM 764 C C . VAL A 1 96 ? -9.168 7.353 8.121 1.00 95.62 96 VAL A C 1
ATOM 766 O O . VAL A 1 96 ? -9.551 6.357 7.514 1.00 95.62 96 VAL A O 1
ATOM 769 N N . GLU A 1 97 ? -9.903 8.463 8.207 1.00 96.50 97 GLU A N 1
ATOM 770 C CA . GLU A 1 97 ? -11.202 8.624 7.536 1.00 96.50 97 GLU A CA 1
ATOM 771 C C . GLU A 1 97 ? -11.066 8.430 6.019 1.00 96.50 97 GLU A C 1
ATOM 773 O O . GLU A 1 97 ? -11.788 7.639 5.416 1.00 96.50 97 GLU A O 1
ATOM 778 N N . SER A 1 98 ? -10.061 9.065 5.409 1.00 96.44 98 SER A N 1
ATOM 779 C CA . SER A 1 98 ? -9.806 8.929 3.969 1.00 96.44 98 SER A CA 1
ATOM 780 C C . SER A 1 98 ? -9.395 7.503 3.576 1.00 96.44 98 SER A C 1
ATOM 782 O O . SER A 1 98 ? -9.729 7.029 2.492 1.00 96.44 98 SER A O 1
ATOM 784 N N . LEU A 1 99 ? -8.657 6.801 4.441 1.00 96.31 99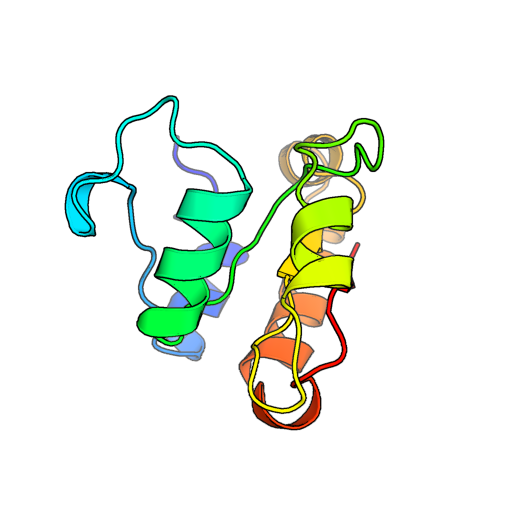 LEU A N 1
ATOM 785 C CA . LEU A 1 99 ? -8.311 5.395 4.234 1.00 96.31 99 LEU A CA 1
ATOM 786 C C . LEU A 1 99 ? -9.533 4.491 4.354 1.00 96.31 99 LEU A C 1
ATOM 788 O O . LEU A 1 99 ? -9.678 3.580 3.544 1.00 96.31 99 LEU A O 1
ATOM 792 N N . PHE A 1 100 ? -10.404 4.739 5.331 1.00 96.25 100 PHE A N 1
ATOM 793 C CA . PHE A 1 100 ? -11.641 3.990 5.510 1.00 96.25 100 PHE A CA 1
ATOM 794 C C . PHE A 1 100 ? -12.504 4.038 4.246 1.00 96.25 100 PHE A C 1
ATOM 796 O O . PHE A 1 100 ? -12.907 2.987 3.748 1.00 96.25 100 PHE A O 1
ATOM 803 N N . ASP A 1 101 ? -12.693 5.231 3.675 1.00 95.06 101 ASP A N 1
ATOM 804 C CA . ASP A 1 101 ? -13.472 5.429 2.447 1.00 95.06 101 ASP A CA 1
ATOM 805 C C . ASP A 1 101 ? -12.927 4.627 1.256 1.00 95.06 101 ASP A C 1
ATOM 807 O O . ASP A 1 101 ? -13.692 4.156 0.414 1.00 95.06 101 ASP A O 1
ATOM 811 N N . VAL A 1 102 ? -11.605 4.451 1.175 1.00 95.44 102 VAL A N 1
ATOM 812 C CA . VAL A 1 102 ? -10.976 3.676 0.096 1.00 95.44 102 VAL A CA 1
ATOM 813 C C . VAL A 1 102 ? -11.011 2.174 0.371 1.00 95.44 102 VAL A C 1
ATOM 815 O O . VAL A 1 102 ? -11.200 1.384 -0.551 1.00 95.44 102 VAL A O 1
ATOM 818 N N . LEU A 1 103 ? -10.802 1.762 1.622 1.00 95.00 103 LEU A N 1
ATOM 819 C CA . LEU A 1 103 ? -10.662 0.354 1.997 1.00 95.00 103 LEU A CA 1
ATOM 820 C C . LEU A 1 103 ? -12.004 -0.369 2.161 1.00 95.00 103 LEU A C 1
ATOM 822 O O . LEU A 1 103 ? -12.030 -1.593 2.068 1.00 95.00 103 LEU A O 1
ATOM 826 N N . ILE A 1 104 ? -13.108 0.352 2.385 1.00 94.88 104 ILE A N 1
ATOM 827 C CA . ILE A 1 104 ? -14.443 -0.256 2.493 1.00 94.88 104 ILE A CA 1
ATOM 828 C C . ILE A 1 104 ? -14.950 -0.816 1.155 1.00 94.88 104 ILE A C 1
ATOM 830 O O . ILE A 1 104 ? -15.662 -1.818 1.140 1.00 94.88 104 ILE A O 1
ATOM 834 N N . ASP A 1 105 ? -14.568 -0.193 0.037 1.00 93.00 105 ASP A N 1
ATOM 835 C CA . ASP A 1 105 ? -14.880 -0.660 -1.316 1.00 93.00 105 ASP A CA 1
ATOM 836 C C . ASP A 1 105 ? -13.697 -0.387 -2.267 1.00 93.00 105 ASP A C 1
ATOM 838 O O . ASP A 1 105 ? -13.702 0.567 -3.055 1.00 93.00 105 ASP A O 1
ATOM 842 N N . PRO A 1 106 ? -12.637 -1.213 -2.194 1.00 89.94 106 PRO A N 1
ATOM 843 C CA . PRO A 1 106 ? -11.410 -0.979 -2.949 1.00 89.94 106 PRO A CA 1
ATOM 844 C C . PRO A 1 106 ? -11.588 -1.196 -4.458 1.00 89.94 106 PRO A C 1
ATOM 846 O O . PRO A 1 106 ? -10.789 -0.693 -5.256 1.00 89.94 106 PRO A O 1
ATOM 849 N N . ASP A 1 107 ? -12.632 -1.922 -4.869 1.00 91.56 107 ASP A N 1
ATOM 850 C CA . ASP A 1 107 ? -12.892 -2.246 -6.269 1.00 91.56 107 ASP A CA 1
ATOM 851 C C . ASP A 1 107 ? -13.283 -1.004 -7.083 1.00 91.56 107 ASP A C 1
ATOM 853 O O . ASP A 1 107 ? -12.899 -0.893 -8.251 1.00 91.56 107 ASP A O 1
ATOM 857 N N . VAL A 1 108 ? -13.943 -0.024 -6.453 1.00 95.88 108 VAL A N 1
ATOM 858 C CA . VAL A 1 108 ? -14.309 1.269 -7.066 1.00 95.88 108 VAL A CA 1
ATOM 859 C C . VAL A 1 108 ? -13.084 2.049 -7.549 1.00 95.88 108 VAL A C 1
ATOM 861 O O . VAL A 1 108 ? -13.164 2.811 -8.515 1.00 95.88 108 VAL A O 1
ATOM 864 N N . PHE A 1 109 ? -11.931 1.840 -6.915 1.00 96.38 109 PHE A N 1
ATOM 865 C CA . PHE A 1 109 ? -10.711 2.594 -7.182 1.00 96.38 109 PHE A CA 1
ATOM 866 C C . PHE A 1 109 ? -9.693 1.844 -8.043 1.00 96.38 109 PHE A C 1
ATOM 868 O O . PHE A 1 109 ? -8.587 2.353 -8.271 1.00 96.38 109 PHE A O 1
ATOM 875 N N . ARG A 1 110 ? -10.022 0.648 -8.544 1.00 96.62 110 ARG A N 1
ATOM 876 C CA . ARG A 1 110 ? -9.089 -0.111 -9.383 1.00 96.62 110 ARG A CA 1
ATOM 877 C C . ARG A 1 110 ? -8.710 0.645 -10.652 1.00 96.62 110 ARG A C 1
ATOM 879 O O . ARG A 1 110 ? -9.492 1.384 -11.244 1.00 96.62 110 ARG A O 1
ATOM 886 N N . GLY A 1 111 ? -7.459 0.478 -11.064 1.00 96.81 111 GLY A N 1
ATOM 887 C CA . GLY A 1 111 ? -6.895 1.099 -12.257 1.00 96.81 111 GLY A CA 1
ATOM 888 C C . GLY A 1 111 ? -6.674 2.606 -12.173 1.00 96.81 111 GLY A C 1
ATOM 889 O O . GLY A 1 111 ? -6.087 3.166 -13.097 1.00 96.81 111 GLY A O 1
ATOM 890 N N . THR A 1 112 ? -7.032 3.269 -11.071 1.00 96.62 112 THR A N 1
ATOM 891 C CA . THR A 1 112 ? -6.742 4.702 -10.864 1.00 96.62 112 THR A CA 1
ATOM 892 C C . THR A 1 112 ? -5.245 4.985 -10.688 1.00 96.62 112 THR A C 1
ATOM 894 O O . THR A 1 112 ? -4.791 6.117 -10.849 1.00 96.62 112 THR A O 1
ATOM 897 N N . GLY A 1 113 ? -4.449 3.947 -10.413 1.00 95.31 113 GLY A N 1
ATOM 898 C CA . GLY A 1 113 ? -3.001 4.022 -10.280 1.00 95.31 113 GLY A CA 1
ATOM 899 C C . GLY A 1 113 ? -2.582 4.526 -8.905 1.00 95.31 113 GLY A C 1
ATOM 900 O O . GLY A 1 113 ? -2.102 3.740 -8.091 1.00 95.31 113 GLY A O 1
ATOM 901 N N . ARG A 1 114 ? -2.758 5.823 -8.637 1.00 94.06 114 ARG A N 1
ATOM 902 C CA . ARG A 1 114 ? -2.344 6.454 -7.378 1.00 94.06 114 ARG A CA 1
ATOM 903 C C . ARG A 1 114 ? -3.412 7.407 -6.854 1.00 94.06 114 ARG A C 1
ATOM 905 O O . ARG A 1 114 ? -3.860 8.291 -7.578 1.00 94.06 114 ARG A O 1
ATOM 912 N N . LEU A 1 115 ? -3.742 7.261 -5.574 1.00 95.31 115 LEU A N 1
ATOM 913 C CA . LEU A 1 115 ? -4.605 8.171 -4.828 1.00 95.31 115 LEU A CA 1
ATOM 914 C C . LEU A 1 115 ? -3.773 8.927 -3.797 1.00 95.31 115 LEU A C 1
ATOM 916 O O . LEU A 1 115 ? -2.939 8.337 -3.110 1.00 95.31 115 LEU A O 1
ATOM 920 N N . PHE A 1 116 ? -3.996 10.233 -3.704 1.00 94.25 116 PHE A N 1
ATOM 921 C CA . PHE A 1 116 ? -3.389 11.075 -2.681 1.00 94.25 116 PHE A CA 1
ATOM 922 C C . PHE A 1 116 ? -4.398 11.282 -1.563 1.00 94.25 116 PHE A C 1
ATOM 924 O O . PHE A 1 116 ? -5.494 11.783 -1.806 1.00 94.25 116 PHE A O 1
ATOM 931 N N . LEU A 1 117 ? -4.010 10.876 -0.364 1.00 94.75 117 LEU A N 1
ATOM 932 C CA . LEU A 1 117 ? -4.761 11.078 0.865 1.00 94.75 117 LEU A CA 1
ATOM 933 C C . LEU A 1 117 ? -4.077 12.202 1.655 1.00 94.75 117 LEU A C 1
ATOM 935 O O . LEU A 1 117 ? -2.898 12.473 1.392 1.00 94.75 117 LEU A O 1
ATOM 939 N N . PRO A 1 118 ? -4.776 12.869 2.588 1.00 93.00 118 PRO A N 1
ATOM 940 C CA . PRO A 1 118 ? -4.110 13.684 3.600 1.00 93.00 118 PRO A CA 1
ATOM 941 C C . PRO A 1 118 ? -2.936 12.898 4.225 1.00 93.00 118 PRO A C 1
ATOM 943 O O . PRO A 1 118 ? -3.059 11.678 4.442 1.00 93.00 118 PRO A O 1
#